Protein AF-A0A392QC87-F1 (afdb_monomer_lite)

Organism: NCBI:txid97028

Radius of gyration: 21.34 Å; chains: 1; bounding box: 52×45×54 Å

Sequence (92 aa):
MDPSTVQQMSYLQITENDQPRVQIKNRLPVVPYDQMFPFLIPEIHPDKAIELQALFDKYKRHEMPGHTFFRLMEDIVGEELISSATAKLLEQ

Structure (mmCIF, N/CA/C/O backbone):
data_AF-A0A392QC87-F1
#
_entry.id   AF-A0A392QC87-F1
#
loop_
_atom_site.group_PDB
_atom_site.id
_atom_site.type_symbol
_atom_site.label_atom_id
_atom_site.label_alt_id
_atom_site.label_comp_id
_atom_site.label_asym_id
_atom_site.label_entity_id
_atom_site.label_seq_id
_atom_site.pdbx_PDB_ins_code
_atom_site.Cartn_x
_atom_site.Cartn_y
_atom_site.Cartn_z
_atom_site.occupancy
_atom_site.B_iso_or_equiv
_atom_site.auth_seq_id
_atom_site.auth_comp_id
_atom_site.auth_asym_id
_atom_site.auth_atom_id
_atom_site.pdbx_PDB_model_num
ATOM 1 N N . MET A 1 1 ? -42.132 -36.349 44.052 1.00 39.66 1 MET A N 1
ATOM 2 C CA . MET A 1 1 ? -41.459 -35.653 45.159 1.00 39.66 1 MET A CA 1
ATOM 3 C C . MET A 1 1 ? -40.097 -36.313 45.307 1.00 39.66 1 MET A C 1
ATOM 5 O O . MET A 1 1 ? -40.067 -37.480 45.655 1.00 39.66 1 MET A O 1
ATOM 9 N N . ASP A 1 2 ? -38.958 -35.775 44.903 1.00 42.50 2 ASP A N 1
ATOM 10 C CA . ASP A 1 2 ? -38.618 -34.529 44.229 1.00 42.50 2 ASP A CA 1
ATOM 11 C C . ASP A 1 2 ? -37.388 -34.797 43.334 1.00 42.50 2 ASP A C 1
ATOM 13 O O . ASP A 1 2 ? -36.610 -35.712 43.619 1.00 42.50 2 ASP A O 1
ATOM 17 N N . PRO A 1 3 ? -37.227 -34.037 42.242 1.00 52.19 3 PRO A N 1
ATOM 18 C CA . PRO A 1 3 ? -36.147 -34.154 41.273 1.00 52.19 3 PRO A CA 1
ATOM 19 C C . PRO A 1 3 ? -34.983 -33.253 41.690 1.00 52.19 3 PRO A C 1
ATOM 21 O O . PRO A 1 3 ? -35.145 -32.040 41.717 1.00 52.19 3 PRO A O 1
ATOM 24 N N . SER A 1 4 ? -33.802 -33.786 42.004 1.00 46.00 4 SER A N 1
ATOM 25 C CA . SER A 1 4 ? -32.602 -32.950 42.1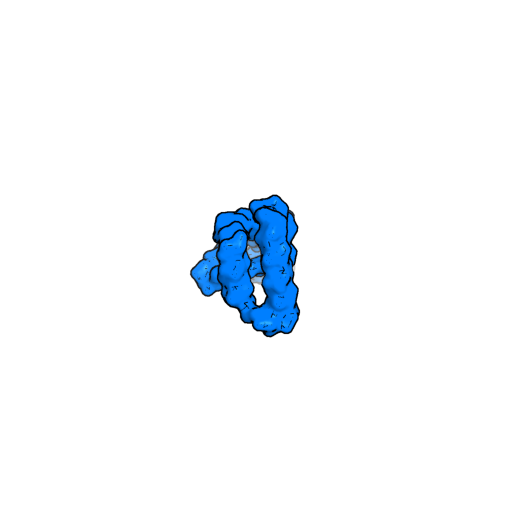73 1.00 46.00 4 SER A CA 1
ATOM 26 C C . SER A 1 4 ? -31.346 -33.797 42.265 1.00 46.00 4 SER A C 1
ATOM 28 O O . SER A 1 4 ? -30.933 -34.216 43.337 1.00 46.00 4 SER A O 1
ATOM 30 N N . THR A 1 5 ? -30.673 -33.986 41.141 1.00 52.62 5 THR A N 1
ATOM 31 C CA . THR A 1 5 ? -29.243 -33.672 41.097 1.00 52.62 5 THR A CA 1
ATOM 32 C C . THR A 1 5 ? -28.967 -33.202 39.682 1.00 52.62 5 THR A C 1
ATOM 34 O O . THR A 1 5 ? -28.549 -33.953 38.804 1.00 52.62 5 THR A O 1
ATOM 37 N N . VAL A 1 6 ? -29.287 -31.929 39.470 1.00 56.84 6 VAL A N 1
ATOM 38 C CA . VAL A 1 6 ? -28.756 -31.104 38.392 1.00 56.84 6 VAL A CA 1
ATOM 39 C C . VAL A 1 6 ? -27.235 -31.021 38.557 1.00 56.84 6 VAL A C 1
ATOM 41 O O . VAL A 1 6 ? -26.676 -30.071 39.091 1.00 56.84 6 VAL A O 1
ATOM 44 N N . GLN A 1 7 ? -26.558 -32.085 38.135 1.00 52.06 7 GLN A N 1
ATOM 45 C CA . GLN A 1 7 ? -25.262 -31.966 37.487 1.00 52.06 7 GLN A CA 1
ATOM 46 C C . GLN A 1 7 ? -25.544 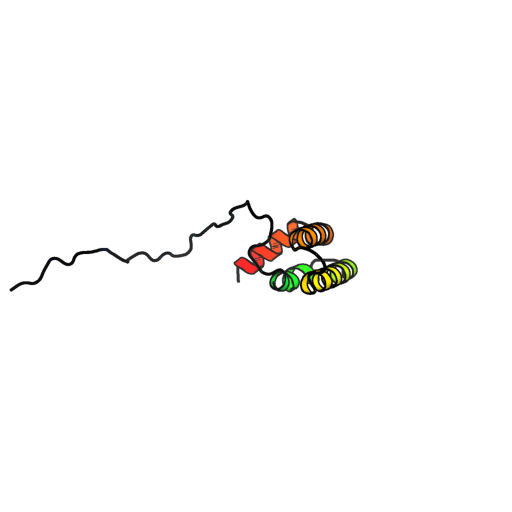-31.256 36.158 1.00 52.06 7 GLN A C 1
ATOM 48 O O . GLN A 1 7 ? -26.472 -31.624 35.453 1.00 52.06 7 GLN A O 1
ATOM 53 N N . GLN A 1 8 ? -24.845 -30.226 35.738 1.00 47.53 8 GLN A N 1
ATOM 54 C CA . GLN A 1 8 ? -23.515 -29.790 36.086 1.00 47.53 8 GLN A CA 1
ATOM 55 C C . GLN A 1 8 ? -23.386 -28.409 35.433 1.00 47.53 8 GLN A C 1
ATOM 57 O O . GLN A 1 8 ? -23.905 -28.188 34.343 1.00 47.53 8 GLN A O 1
ATOM 62 N N . MET A 1 9 ? -22.625 -27.534 36.080 1.00 52.44 9 MET A N 1
ATOM 63 C CA . MET A 1 9 ? -21.805 -26.533 35.398 1.00 52.44 9 MET A CA 1
ATOM 64 C C . MET A 1 9 ? -22.559 -25.379 34.719 1.00 52.44 9 MET A C 1
ATOM 66 O O . MET A 1 9 ? -22.766 -25.333 33.511 1.00 52.44 9 MET A O 1
ATOM 70 N N . SER A 1 10 ? -22.876 -24.378 35.541 1.00 46.62 10 SER A N 1
ATOM 71 C CA . SER A 1 10 ? -22.352 -23.013 35.371 1.00 46.62 10 SER A CA 1
ATOM 72 C C . SER A 1 10 ? -21.655 -22.720 34.029 1.00 46.62 10 SER A C 1
ATOM 74 O O . SER A 1 10 ? -20.430 -22.703 33.954 1.00 46.62 10 SER A O 1
ATOM 76 N N . TYR A 1 11 ? -22.436 -22.397 32.998 1.00 49.56 11 TYR A N 1
ATOM 77 C CA . TYR A 1 11 ? -21.992 -21.579 31.865 1.00 49.56 11 TYR A CA 1
ATOM 78 C C . TYR A 1 11 ? -22.480 -20.139 32.072 1.00 49.56 11 TYR A C 1
ATOM 80 O O . TYR A 1 11 ? -23.227 -19.570 31.283 1.00 49.56 11 TYR A O 1
ATOM 88 N N . LEU A 1 12 ? -22.067 -19.559 33.200 1.00 50.88 12 LEU A N 1
ATOM 89 C CA . LEU A 1 12 ? -22.059 -18.116 33.436 1.00 50.88 12 LEU A CA 1
ATOM 90 C C . LEU A 1 12 ? -20.598 -17.669 33.443 1.00 50.88 12 LEU A C 1
ATOM 92 O O . LEU A 1 12 ? -19.996 -17.414 34.475 1.00 50.88 12 LEU A O 1
ATOM 96 N N . GLN A 1 13 ? -20.033 -17.661 32.245 1.00 43.53 13 GLN A N 1
ATOM 97 C CA . GLN A 1 13 ? -18.965 -16.769 31.812 1.00 43.53 13 GLN A CA 1
ATOM 98 C C . GLN A 1 13 ? -19.080 -16.831 30.285 1.00 43.53 13 GLN A C 1
ATOM 100 O O . GLN A 1 13 ? -18.749 -17.836 29.670 1.00 43.53 13 GLN A O 1
ATOM 105 N N . ILE A 1 14 ? -19.759 -15.894 29.621 1.00 46.25 14 ILE A N 1
ATOM 106 C CA . ILE A 1 14 ? -19.243 -14.537 29.427 1.00 46.25 14 ILE A CA 1
ATOM 107 C C . ILE A 1 14 ? -17.714 -14.606 29.338 1.00 46.25 14 ILE A C 1
ATOM 109 O O . ILE A 1 14 ? -16.998 -14.187 30.237 1.00 46.25 14 ILE A O 1
ATOM 113 N N . THR A 1 15 ? -17.197 -15.212 28.267 1.00 39.25 15 THR A N 1
ATOM 114 C CA . THR A 1 15 ? -15.895 -14.784 27.752 1.00 39.25 15 THR A CA 1
ATOM 115 C C . THR A 1 15 ? -16.166 -13.548 26.912 1.00 39.25 15 THR A C 1
ATOM 117 O O . THR A 1 15 ? -16.227 -13.581 25.684 1.00 39.25 15 THR A O 1
ATOM 120 N N . GLU A 1 16 ? -16.409 -12.456 27.630 1.00 38.62 16 GLU A N 1
ATOM 121 C CA . GLU A 1 16 ? -15.957 -11.153 27.193 1.00 38.62 16 GLU A CA 1
ATOM 122 C C . GLU A 1 16 ? -14.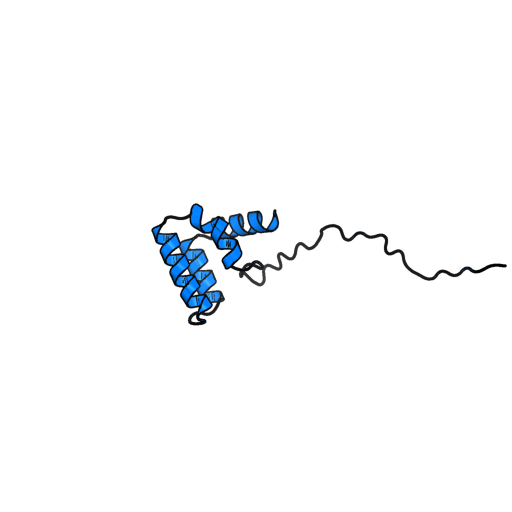461 -11.263 26.888 1.00 38.62 16 GLU A C 1
ATOM 124 O O . GLU A 1 16 ? -13.679 -11.746 27.701 1.00 38.62 16 GLU A O 1
ATOM 129 N N . ASN A 1 17 ? -14.116 -10.902 25.656 1.00 44.69 17 ASN A N 1
ATOM 130 C CA . ASN A 1 17 ? -12.918 -10.147 25.314 1.00 44.69 17 ASN A CA 1
ATOM 131 C C . ASN A 1 17 ? -11.643 -10.448 26.133 1.00 44.69 17 ASN A C 1
ATOM 133 O O . ASN A 1 17 ? -11.152 -9.593 26.855 1.00 44.69 17 ASN A O 1
ATOM 137 N N . ASP A 1 18 ? -11.062 -11.637 25.975 1.00 43.53 18 ASP A N 1
ATOM 138 C CA . ASP A 1 18 ? -9.636 -11.815 26.256 1.00 43.53 18 ASP A CA 1
ATOM 139 C C . ASP A 1 18 ? -9.065 -12.918 25.364 1.00 43.53 18 ASP A C 1
ATOM 141 O O . ASP A 1 18 ? -9.059 -14.110 25.677 1.00 43.53 18 ASP A O 1
ATOM 145 N N . GLN A 1 19 ? -8.605 -12.526 24.180 1.00 37.31 19 GLN A N 1
ATOM 146 C CA . GLN A 1 19 ? -7.486 -13.248 23.601 1.00 37.31 19 GLN A CA 1
ATOM 147 C C . GLN A 1 19 ? -6.442 -12.238 23.135 1.00 37.31 19 GLN A C 1
ATOM 149 O O . GLN A 1 19 ? -6.509 -11.779 21.992 1.00 37.31 19 GLN A O 1
ATOM 154 N N . PRO A 1 20 ? -5.424 -11.938 23.961 1.00 48.03 20 PRO A N 1
ATOM 155 C CA . PRO A 1 20 ? -4.191 -11.342 23.485 1.00 48.03 20 PRO A CA 1
ATOM 156 C C . PRO A 1 20 ? -3.423 -12.424 22.719 1.00 48.03 20 PRO A C 1
ATOM 158 O O . PRO A 1 20 ? -2.404 -12.948 23.157 1.00 48.03 20 PRO A O 1
ATOM 161 N N . ARG A 1 21 ? -3.908 -12.794 21.531 1.00 44.22 21 ARG A N 1
ATOM 162 C CA . ARG A 1 21 ? -3.133 -13.594 20.575 1.00 44.22 21 ARG A CA 1
ATOM 163 C C . ARG A 1 21 ? -2.220 -12.687 19.762 1.00 44.22 21 ARG A C 1
ATOM 165 O O . ARG A 1 21 ? -2.139 -12.801 18.546 1.00 44.22 21 ARG A O 1
ATOM 172 N N . VAL A 1 22 ? -1.448 -11.856 20.457 1.00 49.56 22 VAL A N 1
ATOM 173 C CA . VAL A 1 22 ? -0.143 -11.439 19.947 1.00 49.56 22 VAL A CA 1
ATOM 174 C C . VAL A 1 22 ? 0.826 -12.578 20.275 1.00 49.56 22 VAL A C 1
ATOM 176 O O . VAL A 1 22 ? 1.731 -12.464 21.096 1.00 49.56 22 VAL A O 1
ATOM 179 N N . GLN A 1 23 ? 0.609 -13.743 19.657 1.00 43.12 23 GLN A N 1
ATOM 180 C CA . GLN A 1 23 ? 1.678 -14.726 19.539 1.00 43.12 23 GLN A CA 1
ATOM 181 C C . GLN A 1 23 ? 2.666 -14.151 18.525 1.00 43.12 23 GLN A C 1
ATOM 183 O O . GLN A 1 23 ? 2.533 -14.357 17.319 1.00 43.12 23 GLN A O 1
ATOM 188 N N . ILE A 1 24 ? 3.657 -13.417 19.038 1.00 47.41 24 ILE A N 1
ATOM 189 C CA . ILE A 1 24 ? 4.834 -12.891 18.327 1.00 47.41 24 ILE A CA 1
ATOM 190 C C . ILE A 1 24 ? 5.734 -14.064 17.887 1.00 47.41 24 ILE A C 1
ATOM 192 O O . ILE A 1 24 ? 6.890 -14.198 18.279 1.00 47.41 24 ILE A O 1
ATOM 196 N N . LYS A 1 25 ? 5.186 -14.987 17.099 1.00 44.41 25 LYS A N 1
ATOM 197 C CA . LYS A 1 25 ? 5.938 -16.003 16.352 1.00 44.41 25 LYS A CA 1
ATOM 198 C C . LYS A 1 25 ? 5.629 -15.983 14.863 1.00 44.41 25 LYS A C 1
ATOM 200 O O . LYS A 1 25 ? 6.332 -16.632 14.097 1.00 44.41 25 LYS A O 1
ATOM 205 N N . ASN A 1 26 ? 4.658 -15.179 14.447 1.00 50.06 26 ASN A N 1
ATOM 206 C CA . ASN A 1 26 ? 4.370 -14.928 13.052 1.00 50.06 26 ASN A CA 1
ATOM 207 C C . ASN A 1 26 ? 4.362 -13.409 12.865 1.00 50.06 26 ASN A C 1
ATOM 209 O O . ASN A 1 26 ? 3.386 -12.760 13.211 1.00 50.06 26 ASN A O 1
ATOM 213 N N . ARG A 1 27 ? 5.466 -12.828 12.372 1.00 59.78 27 ARG A N 1
ATOM 214 C CA . ARG A 1 27 ? 5.550 -11.379 12.075 1.00 59.78 27 ARG A CA 1
ATOM 215 C C . ARG A 1 27 ? 4.555 -10.929 11.004 1.00 59.78 27 ARG A C 1
ATOM 217 O O . ARG A 1 27 ? 4.457 -9.746 10.730 1.00 59.78 27 ARG A O 1
ATOM 224 N N . LEU A 1 28 ? 3.858 -11.866 10.363 1.00 62.03 28 LEU A N 1
ATOM 225 C CA . LEU A 1 28 ? 2.837 -11.520 9.395 1.00 62.03 28 LEU A CA 1
ATOM 226 C C . LEU A 1 28 ? 1.586 -11.060 10.148 1.00 62.03 28 LEU A C 1
ATOM 228 O O . LEU A 1 28 ? 1.186 -11.728 11.110 1.00 62.03 28 LEU A O 1
ATOM 232 N N . PRO A 1 29 ? 0.955 -9.968 9.699 1.00 62.38 29 PRO A N 1
ATOM 233 C CA . PRO A 1 29 ? -0.294 -9.507 10.265 1.00 62.38 29 PRO A CA 1
ATOM 234 C C . PRO A 1 29 ? -1.323 -10.638 10.217 1.00 62.38 29 PRO A C 1
ATOM 236 O O . PRO A 1 29 ? -1.436 -11.369 9.234 1.00 62.38 29 PRO A O 1
ATOM 239 N N . VAL A 1 30 ? -2.070 -10.785 11.311 1.00 68.06 30 VAL A N 1
ATOM 240 C CA . VAL A 1 30 ? -3.220 -11.703 11.389 1.00 68.06 30 VAL A CA 1
ATOM 241 C C . VAL A 1 30 ? -4.346 -11.224 10.463 1.00 68.06 30 VAL A C 1
ATOM 243 O O . VAL A 1 30 ? -5.200 -12.006 10.051 1.00 68.06 30 VAL A O 1
ATOM 246 N N . VAL A 1 31 ? -4.325 -9.936 10.119 1.00 74.12 31 VAL A N 1
ATOM 247 C CA . VAL A 1 31 ? -5.288 -9.278 9.246 1.00 74.12 31 VAL A CA 1
ATOM 248 C C . VAL A 1 31 ? -4.892 -9.407 7.766 1.00 74.12 31 VAL A C 1
ATOM 250 O O . VAL A 1 31 ? -3.702 -9.366 7.440 1.00 74.12 31 VAL A O 1
ATOM 253 N N . PRO A 1 32 ? -5.864 -9.549 6.845 1.00 83.00 32 PRO A N 1
ATOM 254 C CA . PRO A 1 32 ? -5.598 -9.538 5.412 1.00 83.00 32 PRO A CA 1
ATOM 255 C C . PRO A 1 32 ? -4.938 -8.225 4.985 1.00 83.00 32 PRO A C 1
ATOM 257 O O . PRO A 1 32 ? -5.432 -7.149 5.317 1.00 83.00 32 PRO A O 1
ATOM 260 N N . TYR A 1 33 ? -3.881 -8.306 4.173 1.00 83.94 33 TYR A N 1
ATOM 261 C CA . TYR A 1 33 ? -3.175 -7.120 3.677 1.00 83.94 33 TYR A CA 1
ATOM 262 C C . TYR A 1 33 ? -4.113 -6.120 2.988 1.00 83.94 33 TYR A C 1
ATOM 264 O O . TYR A 1 33 ? -4.018 -4.933 3.253 1.00 83.94 33 TYR A O 1
ATOM 272 N N . ASP A 1 34 ? -5.076 -6.595 2.192 1.00 85.62 34 ASP A N 1
ATOM 273 C CA . ASP A 1 34 ? -6.070 -5.764 1.488 1.00 85.62 34 ASP A CA 1
ATOM 274 C C . ASP A 1 34 ? -6.847 -4.831 2.443 1.00 85.62 34 ASP A C 1
ATOM 276 O O . ASP A 1 34 ? -7.091 -3.670 2.130 1.00 85.62 34 ASP A O 1
ATOM 280 N N . GLN A 1 35 ? -7.144 -5.298 3.664 1.00 86.88 35 GLN A N 1
ATOM 281 C CA . GLN A 1 35 ? -7.834 -4.503 4.687 1.00 86.88 35 GLN A CA 1
ATOM 282 C C . GLN A 1 35 ? -6.930 -3.467 5.365 1.00 86.88 35 GLN A C 1
ATOM 284 O O . GLN A 1 35 ? -7.433 -2.502 5.933 1.00 86.88 35 GLN A O 1
ATOM 289 N N . MET A 1 36 ? -5.606 -3.629 5.296 1.00 86.44 36 MET A N 1
ATOM 290 C CA . MET A 1 36 ? -4.652 -2.653 5.832 1.00 86.44 36 MET A CA 1
ATOM 291 C C . MET A 1 36 ? -4.447 -1.470 4.881 1.00 86.44 36 MET A C 1
ATOM 293 O O . MET A 1 36 ? -4.219 -0.350 5.330 1.00 86.44 36 MET A O 1
ATOM 297 N N . PHE A 1 3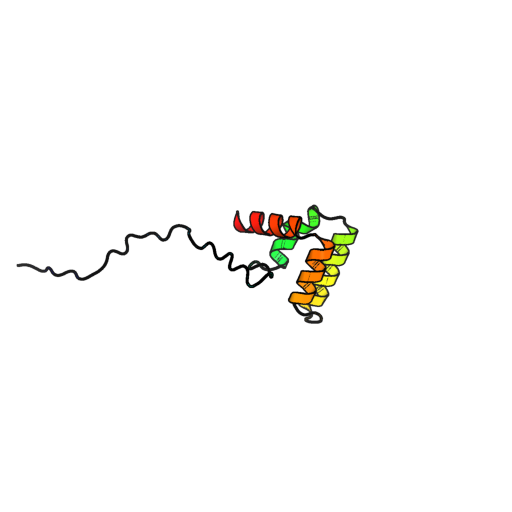7 ? -4.550 -1.693 3.568 1.00 88.62 37 PHE A N 1
ATOM 298 C CA . PHE A 1 37 ? -4.308 -0.679 2.533 1.00 88.62 37 PHE A CA 1
ATOM 299 C C . PHE A 1 37 ? -5.076 0.635 2.741 1.00 88.62 37 PHE A C 1
ATOM 301 O O . PHE A 1 37 ? -4.431 1.679 2.647 1.00 88.62 37 PHE A O 1
ATOM 308 N N . PRO A 1 38 ? -6.382 0.659 3.078 1.00 89.81 38 PRO A N 1
ATOM 309 C CA . PRO A 1 38 ? -7.093 1.921 3.308 1.00 89.81 38 PRO A CA 1
ATOM 310 C C . PRO A 1 38 ? -6.511 2.773 4.447 1.00 89.81 38 PRO A C 1
ATOM 312 O O . PRO A 1 38 ? -6.716 3.983 4.448 1.00 89.81 38 PRO A O 1
ATOM 315 N N . PHE A 1 39 ? -5.772 2.175 5.384 1.00 88.94 39 PHE A N 1
ATOM 316 C CA . PHE A 1 39 ? -5.099 2.890 6.472 1.00 88.94 39 PHE A CA 1
ATOM 317 C C . PHE A 1 39 ? -3.647 3.255 6.141 1.00 88.94 39 PHE A C 1
ATOM 319 O O . PHE A 1 39 ? -3.123 4.202 6.712 1.00 88.94 39 PHE A O 1
ATOM 326 N N . LEU A 1 40 ? -2.998 2.519 5.233 1.00 89.88 40 LEU A N 1
ATOM 327 C CA . LEU A 1 40 ? -1.591 2.721 4.867 1.00 89.88 40 LEU A CA 1
ATOM 328 C C . LEU A 1 40 ? -1.418 3.700 3.702 1.00 89.88 40 LEU A C 1
ATOM 330 O O . LEU A 1 40 ? -0.570 4.581 3.758 1.00 89.88 40 LEU A O 1
ATOM 334 N N . ILE A 1 41 ? -2.229 3.555 2.649 1.00 89.25 41 ILE A N 1
ATOM 335 C CA . ILE A 1 41 ? -2.157 4.359 1.422 1.00 89.25 41 ILE A CA 1
ATOM 336 C C . ILE A 1 41 ? -2.250 5.878 1.675 1.00 89.25 41 ILE A C 1
ATOM 338 O O . ILE A 1 41 ? -1.467 6.595 1.053 1.00 89.25 41 ILE A O 1
ATOM 342 N N . PRO A 1 42 ? -3.139 6.406 2.546 1.00 90.81 42 PRO A N 1
ATOM 343 C CA . PRO A 1 42 ? -3.195 7.851 2.792 1.00 90.81 42 PRO A CA 1
ATOM 344 C C . PRO A 1 42 ? -2.008 8.395 3.603 1.00 90.81 42 PRO A C 1
ATOM 346 O O . PRO A 1 42 ? -1.736 9.590 3.526 1.00 90.81 42 PRO A O 1
ATOM 349 N N . GLU A 1 43 ? -1.300 7.544 4.351 1.00 89.94 43 GLU A N 1
ATOM 350 C CA . GLU A 1 43 ? -0.207 7.948 5.250 1.00 89.94 43 GLU A CA 1
ATOM 351 C C . GLU A 1 43 ? 1.173 7.920 4.565 1.00 89.94 43 GLU A C 1
ATOM 353 O O . GLU A 1 43 ? 2.158 8.398 5.127 1.00 89.94 43 GLU A O 1
ATOM 358 N N . ILE A 1 44 ? 1.264 7.371 3.348 1.00 91.56 44 ILE A N 1
ATOM 359 C CA . ILE A 1 44 ? 2.513 7.257 2.584 1.00 91.56 44 ILE A CA 1
ATOM 360 C C . ILE A 1 44 ? 2.521 8.166 1.355 1.00 91.56 44 ILE A C 1
ATOM 362 O O . ILE A 1 44 ? 1.489 8.579 0.829 1.00 91.56 44 ILE A O 1
ATOM 366 N N . HIS A 1 45 ? 3.720 8.452 0.845 1.00 93.31 45 HIS A N 1
ATOM 367 C CA . HIS A 1 45 ? 3.874 9.201 -0.399 1.00 93.31 45 HIS A CA 1
ATOM 368 C C . HIS A 1 45 ? 3.183 8.494 -1.582 1.00 93.31 45 HIS A C 1
ATOM 370 O O . HIS A 1 45 ? 3.231 7.266 -1.672 1.00 93.31 45 HIS A O 1
ATOM 376 N N . PRO A 1 46 ? 2.621 9.244 -2.548 1.00 90.94 46 PRO A N 1
ATOM 377 C CA . PRO A 1 46 ? 1.914 8.665 -3.693 1.00 90.94 46 PRO A CA 1
ATOM 378 C C . PRO A 1 46 ? 2.778 7.697 -4.519 1.00 90.94 46 PRO A C 1
ATOM 380 O O . PRO A 1 46 ? 2.289 6.646 -4.920 1.00 90.94 46 PRO A O 1
ATOM 383 N N . ASP A 1 47 ? 4.072 7.978 -4.707 1.00 92.88 47 ASP A N 1
ATOM 384 C CA . ASP A 1 47 ? 5.013 7.039 -5.344 1.00 92.88 47 ASP A CA 1
ATOM 385 C C . ASP A 1 47 ? 5.127 5.710 -4.581 1.00 92.88 47 ASP A C 1
ATOM 387 O O . ASP A 1 47 ? 5.105 4.633 -5.177 1.00 92.88 47 ASP A O 1
ATOM 391 N N . LYS A 1 48 ? 5.187 5.775 -3.246 1.00 91.94 48 LYS A N 1
ATOM 392 C CA . LYS A 1 48 ? 5.263 4.598 -2.370 1.00 91.94 48 LYS A CA 1
ATOM 393 C C . LYS A 1 48 ? 3.959 3.803 -2.384 1.00 91.94 48 LYS A C 1
ATOM 395 O O . LYS A 1 48 ? 3.996 2.576 -2.381 1.00 91.94 48 LYS A O 1
ATOM 400 N N . ALA A 1 49 ? 2.815 4.480 -2.476 1.00 92.00 49 ALA A N 1
ATOM 401 C CA . ALA A 1 49 ? 1.518 3.838 -2.664 1.00 92.00 49 ALA A CA 1
ATOM 402 C C . ALA A 1 49 ? 1.428 3.091 -4.002 1.00 92.00 49 ALA A C 1
ATOM 404 O O . ALA A 1 49 ? 0.963 1.951 -4.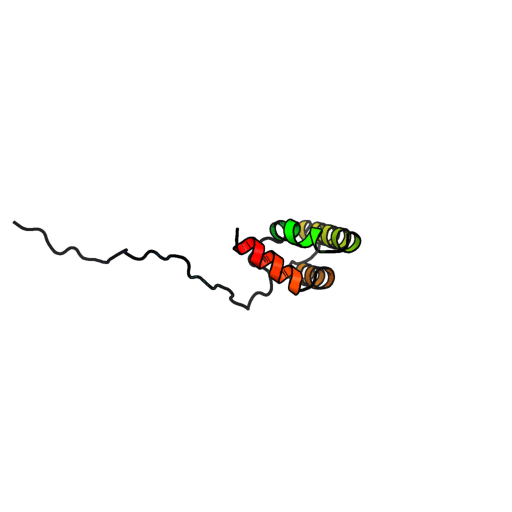032 1.00 92.00 49 ALA A O 1
ATOM 405 N N . ILE A 1 50 ? 1.920 3.687 -5.094 1.00 93.44 50 ILE A N 1
ATOM 406 C CA . ILE A 1 50 ? 1.982 3.028 -6.408 1.00 93.44 50 ILE A CA 1
ATOM 407 C C . ILE A 1 50 ? 2.894 1.792 -6.346 1.00 93.44 50 ILE A C 1
ATOM 409 O O . ILE A 1 50 ? 2.514 0.721 -6.828 1.00 93.44 50 ILE A O 1
ATOM 413 N N . GLU A 1 51 ? 4.066 1.912 -5.716 1.00 94.19 51 GLU A N 1
ATOM 414 C CA . GLU A 1 51 ? 5.015 0.808 -5.521 1.00 94.19 51 GLU A CA 1
ATOM 415 C C . GLU A 1 51 ? 4.396 -0.341 -4.704 1.00 94.19 51 GLU A C 1
ATOM 417 O O . GLU A 1 51 ? 4.429 -1.500 -5.132 1.00 94.19 51 GLU A O 1
ATOM 422 N N . LEU A 1 52 ? 3.744 -0.024 -3.580 1.00 93.19 52 LEU A N 1
ATOM 423 C CA . LEU A 1 52 ? 3.035 -0.991 -2.740 1.00 93.19 52 LEU A CA 1
ATOM 424 C C . LEU A 1 52 ? 1.902 -1.693 -3.503 1.00 93.19 52 LEU A C 1
ATOM 426 O O . LEU A 1 52 ? 1.748 -2.913 -3.403 1.00 93.19 52 LEU A O 1
ATOM 430 N N . GLN A 1 53 ? 1.129 -0.947 -4.295 1.00 92.69 53 GLN A N 1
ATOM 431 C CA . GLN A 1 53 ? 0.035 -1.498 -5.096 1.00 92.69 53 GLN A CA 1
ATOM 432 C C . GLN A 1 53 ? 0.555 -2.480 -6.156 1.00 92.69 53 GLN A C 1
ATOM 434 O O . GLN A 1 53 ? -0.009 -3.566 -6.314 1.00 92.69 53 GLN A O 1
ATOM 439 N N . ALA A 1 54 ? 1.654 -2.143 -6.837 1.00 93.88 54 ALA A N 1
ATOM 440 C CA . ALA A 1 54 ? 2.293 -3.019 -7.817 1.00 93.88 54 ALA A CA 1
ATOM 441 C C . ALA A 1 54 ? 2.869 -4.293 -7.173 1.00 93.88 54 ALA A C 1
ATOM 443 O O . ALA A 1 54 ? 2.776 -5.381 -7.747 1.00 93.88 54 ALA A O 1
ATOM 444 N N . LEU A 1 55 ? 3.441 -4.188 -5.971 1.00 93.19 55 LEU A N 1
ATOM 445 C CA . LEU A 1 55 ? 3.894 -5.353 -5.205 1.00 93.19 55 LEU A CA 1
ATOM 446 C C . LEU A 1 55 ? 2.737 -6.255 -4.783 1.00 93.19 55 LEU A C 1
ATOM 448 O O . LEU A 1 55 ? 2.855 -7.480 -4.848 1.00 93.19 55 LEU A O 1
ATOM 452 N N . PHE A 1 56 ? 1.617 -5.665 -4.378 1.00 91.69 56 PHE A N 1
ATOM 453 C CA . PHE A 1 56 ? 0.437 -6.419 -3.982 1.00 91.69 56 PHE A CA 1
ATOM 454 C C . PHE A 1 56 ? -0.192 -7.172 -5.154 1.00 91.69 56 PHE A C 1
ATOM 456 O O . PHE A 1 56 ? -0.602 -8.318 -4.989 1.00 91.69 56 PHE A O 1
ATOM 463 N N . ASP A 1 57 ? -0.198 -6.583 -6.350 1.00 93.50 57 ASP A N 1
ATOM 464 C CA . ASP A 1 57 ? -0.646 -7.268 -7.566 1.00 93.50 57 ASP A CA 1
ATOM 465 C C . ASP A 1 57 ? 0.209 -8.516 -7.859 1.00 93.50 57 ASP A C 1
ATOM 467 O O . ASP A 1 57 ? -0.333 -9.604 -8.062 1.00 93.50 57 ASP A O 1
ATOM 471 N N . LYS A 1 58 ? 1.542 -8.405 -7.749 1.00 93.44 58 LYS A N 1
ATOM 472 C CA . LYS A 1 58 ? 2.469 -9.550 -7.869 1.00 93.44 58 LYS A CA 1
ATOM 473 C C . LYS A 1 58 ? 2.214 -10.621 -6.806 1.00 93.44 58 LYS A C 1
ATOM 475 O O . LYS A 1 58 ? 2.232 -11.816 -7.101 1.00 93.44 58 LYS A O 1
ATOM 480 N N . TYR A 1 59 ? 1.951 -10.206 -5.566 1.00 90.44 59 TYR A N 1
ATOM 481 C CA . TYR A 1 59 ? 1.576 -11.119 -4.484 1.00 90.44 59 TYR A CA 1
ATOM 482 C C . TYR A 1 59 ? 0.258 -11.853 -4.788 1.00 90.44 59 TYR A C 1
ATOM 484 O O . TYR A 1 59 ? 0.202 -13.077 -4.666 1.00 90.44 59 TYR A O 1
ATOM 492 N N . LYS A 1 60 ? -0.778 -11.148 -5.266 1.00 89.94 60 LYS A N 1
ATOM 493 C CA . LYS A 1 60 ? -2.071 -11.749 -5.652 1.00 89.94 60 LYS A CA 1
ATOM 494 C C . LYS A 1 60 ? -1.957 -12.716 -6.827 1.00 89.94 60 LYS A C 1
ATOM 496 O O . LYS A 1 60 ? -2.712 -13.681 -6.891 1.00 89.94 60 LYS A O 1
ATOM 501 N N . ARG A 1 61 ? -1.010 -12.485 -7.735 1.00 93.94 61 ARG A N 1
ATOM 502 C CA . ARG A 1 61 ? -0.680 -13.395 -8.845 1.00 93.94 61 ARG A CA 1
ATOM 503 C C . ARG A 1 61 ? 0.174 -14.591 -8.419 1.00 93.94 61 ARG A C 1
ATOM 505 O O . ARG A 1 61 ? 0.542 -15.396 -9.268 1.00 93.94 61 ARG A O 1
ATOM 512 N N . HIS A 1 62 ? 0.483 -14.722 -7.126 1.00 89.88 62 HIS A N 1
ATOM 513 C CA . HIS A 1 62 ? 1.373 -15.747 -6.575 1.00 89.88 62 HIS A CA 1
ATOM 514 C C . HIS A 1 62 ? 2.796 -15.716 -7.163 1.00 89.88 62 HIS A C 1
ATOM 516 O O . HIS A 1 62 ? 3.529 -16.699 -7.071 1.00 89.88 62 HIS A O 1
ATOM 522 N N . GLU A 1 63 ? 3.223 -14.579 -7.720 1.00 92.00 63 GLU A N 1
ATOM 523 C CA . GLU A 1 63 ? 4.586 -14.383 -8.236 1.00 92.00 63 GLU A CA 1
ATOM 524 C C . GLU A 1 63 ? 5.599 -14.170 -7.101 1.00 92.00 63 GLU A C 1
ATOM 526 O O . GLU A 1 63 ? 6.810 -14.240 -7.306 1.00 92.00 63 GLU A O 1
ATOM 531 N N . MET A 1 64 ? 5.106 -13.904 -5.888 1.00 90.25 64 MET A N 1
ATOM 532 C CA . MET A 1 64 ? 5.906 -13.616 -4.708 1.00 90.25 64 MET A CA 1
ATOM 533 C C . MET A 1 64 ? 5.309 -14.286 -3.465 1.00 90.25 64 MET A C 1
ATOM 535 O O . MET A 1 64 ? 4.101 -14.188 -3.236 1.00 90.25 64 MET A O 1
ATOM 539 N N . PRO A 1 65 ? 6.129 -14.921 -2.609 1.00 89.31 65 PRO A N 1
ATOM 540 C CA . PRO A 1 65 ? 5.636 -15.483 -1.362 1.00 89.31 65 PRO A CA 1
ATOM 541 C C . PRO A 1 65 ? 5.317 -14.378 -0.340 1.00 89.31 65 PRO A C 1
ATOM 543 O O . PRO A 1 65 ? 5.992 -13.350 -0.275 1.00 89.31 65 PRO A O 1
ATOM 546 N N . GLY A 1 66 ? 4.316 -14.615 0.515 1.00 85.62 66 GLY A N 1
ATOM 547 C CA . GLY A 1 66 ? 3.802 -13.606 1.455 1.00 85.62 66 GLY A CA 1
ATOM 548 C C . GLY A 1 66 ? 4.843 -13.029 2.420 1.00 85.62 66 GLY A C 1
ATOM 549 O O . GLY A 1 66 ? 4.784 -11.852 2.748 1.00 85.62 66 GLY A O 1
ATOM 550 N N . HIS A 1 67 ? 5.853 -13.809 2.817 1.00 86.25 67 HIS A N 1
ATOM 551 C CA . HIS A 1 67 ? 6.942 -13.307 3.663 1.00 86.25 67 HIS A CA 1
ATOM 552 C C . HIS A 1 67 ? 7.849 -12.301 2.934 1.00 86.25 67 HIS A C 1
ATOM 554 O O . HIS A 1 67 ? 8.343 -11.360 3.552 1.00 86.25 67 HIS A O 1
ATOM 560 N N . THR A 1 68 ? 8.071 -12.487 1.627 1.00 91.06 68 THR A N 1
ATOM 561 C CA . THR A 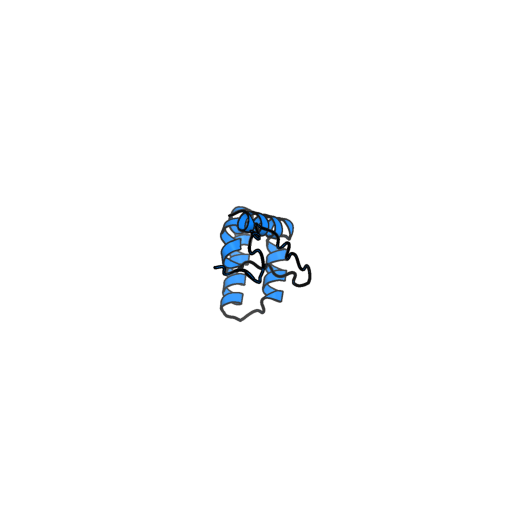1 68 ? 8.821 -11.536 0.796 1.00 91.06 68 THR A CA 1
ATOM 562 C C . THR A 1 68 ? 7.995 -10.282 0.569 1.00 91.06 68 THR A C 1
ATOM 564 O O . THR A 1 68 ? 8.525 -9.187 0.725 1.00 91.06 68 THR A O 1
ATOM 567 N N . PHE A 1 69 ? 6.699 -10.440 0.284 1.00 91.19 69 PHE A N 1
ATOM 568 C CA . PHE A 1 69 ? 5.778 -9.312 0.171 1.00 91.19 69 PHE A CA 1
ATOM 569 C C . PHE A 1 69 ? 5.762 -8.483 1.457 1.00 91.19 69 PHE A C 1
ATOM 571 O O . PHE A 1 69 ? 5.974 -7.278 1.398 1.00 91.19 69 PHE A O 1
ATOM 578 N N . PHE A 1 70 ? 5.602 -9.128 2.615 1.00 88.81 70 PHE A N 1
ATOM 579 C CA . PHE A 1 70 ? 5.567 -8.440 3.903 1.00 88.81 70 PHE A CA 1
ATOM 580 C C . PHE A 1 70 ? 6.855 -7.660 4.184 1.00 88.81 70 PHE A C 1
ATOM 582 O O . PHE A 1 70 ? 6.779 -6.505 4.579 1.00 88.81 70 PHE A O 1
ATOM 589 N N . ARG A 1 71 ? 8.031 -8.243 3.909 1.00 91.38 71 ARG A N 1
ATOM 590 C CA . ARG A 1 71 ? 9.311 -7.533 4.066 1.00 91.38 71 ARG A CA 1
ATOM 591 C C . ARG A 1 71 ? 9.390 -6.280 3.188 1.00 91.38 71 ARG A C 1
ATOM 593 O O . ARG A 1 71 ? 9.875 -5.256 3.643 1.00 91.38 71 ARG A O 1
ATOM 600 N N . LEU A 1 72 ? 8.948 -6.366 1.932 1.00 93.00 72 LEU A N 1
ATOM 601 C CA . LEU A 1 72 ? 8.966 -5.218 1.018 1.00 93.00 72 LEU A CA 1
ATOM 602 C C . LEU A 1 72 ? 7.927 -4.166 1.416 1.00 93.00 72 LEU A C 1
ATOM 604 O O . LEU A 1 72 ? 8.202 -2.976 1.357 1.00 93.00 72 LEU A O 1
ATOM 608 N N . MET A 1 73 ? 6.750 -4.596 1.862 1.00 91.06 73 MET A N 1
ATOM 609 C CA . MET A 1 73 ? 5.733 -3.706 2.414 1.00 91.06 73 MET A CA 1
ATOM 610 C C . MET A 1 73 ? 6.255 -2.968 3.659 1.00 91.06 73 MET A C 1
ATOM 612 O O . MET A 1 73 ? 6.051 -1.764 3.773 1.00 91.06 73 MET A O 1
ATOM 616 N N . GLU A 1 74 ? 6.958 -3.661 4.557 1.00 91.00 74 GLU A N 1
ATOM 617 C CA . GLU A 1 74 ? 7.612 -3.073 5.735 1.00 91.00 74 GLU A CA 1
ATOM 618 C C . GLU A 1 74 ? 8.700 -2.062 5.353 1.00 91.00 74 GLU A C 1
ATOM 620 O O . GLU A 1 74 ? 8.772 -1.006 5.968 1.00 91.00 74 GLU A O 1
ATOM 625 N N . ASP A 1 75 ? 9.482 -2.318 4.303 1.00 93.06 75 ASP A N 1
ATOM 626 C CA . ASP A 1 75 ? 10.495 -1.378 3.794 1.00 93.06 75 ASP A CA 1
ATOM 627 C C . ASP A 1 75 ? 9.880 -0.100 3.184 1.00 93.06 75 ASP A C 1
ATOM 629 O O . ASP A 1 75 ? 10.409 0.999 3.344 1.00 93.06 75 ASP A O 1
ATOM 633 N N . ILE A 1 76 ? 8.729 -0.227 2.515 1.00 91.81 76 ILE A N 1
ATOM 634 C CA . ILE A 1 76 ? 8.044 0.887 1.838 1.00 91.81 76 ILE A CA 1
ATOM 635 C C . ILE A 1 76 ? 7.275 1.765 2.813 1.00 91.81 76 ILE A C 1
ATOM 637 O O . ILE A 1 76 ? 7.292 2.991 2.689 1.00 91.81 76 ILE A O 1
ATOM 641 N N . VAL A 1 77 ? 6.541 1.125 3.719 1.00 91.31 77 VAL A N 1
ATOM 642 C CA . VAL A 1 77 ? 5.561 1.783 4.584 1.00 91.31 77 VAL A CA 1
ATOM 643 C C . VAL A 1 77 ? 6.127 2.023 5.983 1.00 91.31 77 VAL A C 1
ATOM 645 O O . VAL A 1 77 ? 5.756 2.985 6.643 1.00 91.31 77 VAL A O 1
ATOM 648 N N . GLY A 1 78 ? 7.059 1.188 6.431 1.00 90.81 78 GLY A N 1
ATOM 649 C CA . GLY A 1 78 ? 7.601 1.225 7.782 1.00 90.81 78 GLY A CA 1
ATOM 650 C C . GLY A 1 78 ? 6.763 0.425 8.781 1.00 90.81 78 GLY A C 1
ATOM 651 O O . GLY A 1 78 ? 5.533 0.365 8.709 1.00 90.81 78 GLY A O 1
ATOM 652 N N . GLU A 1 79 ? 7.448 -0.170 9.759 1.00 89.44 79 GLU A N 1
ATOM 653 C CA . GLU A 1 79 ? 6.829 -0.953 10.838 1.00 89.44 79 GLU A CA 1
ATOM 654 C C . GLU A 1 79 ? 5.819 -0.123 11.654 1.00 89.44 79 GLU A C 1
ATOM 656 O O . GLU A 1 79 ? 4.762 -0.631 12.026 1.00 89.44 79 GLU A O 1
ATOM 661 N N . GLU A 1 80 ? 6.100 1.166 11.881 1.00 90.19 80 GLU A N 1
ATOM 662 C CA . GLU A 1 80 ? 5.230 2.067 12.652 1.00 90.19 80 GLU A CA 1
ATOM 663 C C . GLU A 1 80 ? 3.842 2.214 12.013 1.00 90.19 80 GLU A C 1
ATOM 665 O O . GLU A 1 80 ? 2.822 2.039 12.686 1.00 90.19 80 GLU A O 1
ATOM 670 N N . LEU A 1 81 ? 3.787 2.458 10.700 1.00 90.31 81 LEU A N 1
ATOM 671 C CA . LEU A 1 81 ? 2.526 2.588 9.972 1.00 90.31 81 LEU A CA 1
ATOM 672 C C . LEU A 1 81 ? 1.787 1.249 9.876 1.00 90.31 81 LEU A C 1
ATOM 674 O O . LEU A 1 81 ? 0.565 1.215 10.016 1.00 90.31 81 LEU A O 1
ATOM 678 N N . ILE A 1 82 ? 2.505 0.133 9.718 1.00 89.69 82 ILE A N 1
ATOM 679 C CA . ILE A 1 82 ? 1.919 -1.218 9.735 1.00 89.69 82 ILE A CA 1
ATOM 680 C C . ILE A 1 82 ? 1.281 -1.522 11.095 1.00 89.69 82 ILE A C 1
ATOM 682 O O . ILE A 1 82 ? 0.153 -2.023 11.152 1.00 89.69 82 ILE A O 1
ATOM 686 N N . SER A 1 83 ? 1.974 -1.196 12.185 1.00 88.69 83 SER A N 1
ATOM 687 C CA . SER A 1 83 ? 1.471 -1.351 13.550 1.00 88.69 83 SER A CA 1
ATOM 688 C C . SER A 1 83 ? 0.237 -0.475 13.788 1.00 88.69 83 SER A C 1
ATOM 690 O O . SER A 1 83 ? -0.803 -0.980 14.214 1.00 88.69 83 SER A O 1
ATOM 692 N N . SER A 1 84 ? 0.302 0.804 13.403 1.00 89.62 84 SER A N 1
ATOM 693 C CA . SER A 1 84 ? -0.806 1.766 13.502 1.00 89.62 84 SER A CA 1
ATOM 694 C C . SER A 1 84 ? -2.041 1.321 12.711 1.00 89.62 84 SER A C 1
ATOM 696 O O . SER A 1 84 ? -3.148 1.300 13.247 1.00 89.62 84 SER A O 1
ATOM 698 N N . ALA A 1 85 ? -1.868 0.884 11.461 1.00 88.50 85 ALA A N 1
ATOM 699 C CA . ALA A 1 85 ? -2.957 0.360 10.638 1.00 88.50 85 ALA A CA 1
ATOM 700 C C . ALA A 1 85 ? -3.578 -0.910 11.233 1.00 88.50 85 ALA A C 1
ATOM 702 O O . ALA A 1 85 ? -4.796 -1.073 11.206 1.00 88.50 85 ALA A O 1
ATOM 703 N N . THR A 1 86 ? -2.755 -1.798 11.797 1.00 86.19 86 THR A N 1
ATOM 704 C CA . THR A 1 86 ? -3.243 -3.017 12.453 1.00 86.19 86 THR A CA 1
ATOM 705 C C . THR A 1 86 ? -4.049 -2.680 13.705 1.00 86.19 86 THR A C 1
ATOM 707 O O . THR A 1 86 ? -5.127 -3.236 13.886 1.00 86.19 86 THR A O 1
ATOM 710 N N . ALA A 1 87 ? -3.574 -1.748 14.537 1.00 87.00 87 ALA A N 1
ATOM 711 C CA . ALA A 1 87 ? -4.302 -1.276 15.714 1.00 87.00 87 ALA A CA 1
ATOM 712 C C . ALA A 1 87 ? -5.656 -0.664 15.321 1.00 87.00 87 ALA A C 1
ATOM 714 O O . ALA A 1 87 ? -6.690 -1.133 15.787 1.00 87.00 87 ALA A O 1
ATOM 715 N N . LYS A 1 88 ? -5.661 0.267 14.356 1.00 85.38 88 LYS A N 1
ATOM 716 C CA . LYS A 1 88 ? -6.883 0.905 13.838 1.00 85.38 88 LYS A CA 1
ATOM 717 C C . LYS A 1 88 ? -7.900 -0.091 13.283 1.00 85.38 88 LYS A C 1
ATOM 719 O O . LYS A 1 88 ? -9.097 0.159 13.388 1.00 85.38 88 LYS A O 1
ATOM 724 N N . LEU A 1 89 ? -7.435 -1.187 12.681 1.00 83.56 89 LEU A N 1
ATOM 725 C CA . LEU A 1 89 ? -8.290 -2.249 12.149 1.00 83.56 89 LEU A CA 1
ATOM 726 C C . LEU A 1 89 ? -8.844 -3.167 13.248 1.00 83.56 89 LEU A C 1
ATOM 728 O O . LEU A 1 89 ? -9.956 -3.663 13.111 1.00 83.56 89 LEU A O 1
ATOM 732 N N . LEU A 1 90 ? -8.089 -3.398 14.325 1.00 81.56 90 LEU A N 1
ATOM 733 C CA . LEU A 1 90 ? -8.551 -4.158 15.493 1.00 81.56 90 LEU A CA 1
ATOM 734 C C . LEU A 1 90 ? -9.508 -3.351 16.386 1.00 81.56 90 LEU A C 1
ATOM 736 O O . LEU A 1 90 ? -10.259 -3.949 17.149 1.00 81.56 90 LEU A O 1
ATOM 740 N N . GLU A 1 91 ? -9.470 -2.021 16.295 1.00 78.75 91 GLU A N 1
ATOM 741 C CA . GLU A 1 91 ? -10.383 -1.096 16.979 1.00 78.75 91 GLU A CA 1
ATOM 742 C C . GLU A 1 91 ? -11.719 -0.866 16.235 1.00 78.75 91 GLU A C 1
ATOM 744 O O . GLU A 1 91 ? -12.560 -0.122 16.741 1.00 78.75 91 GLU A O 1
ATOM 749 N N . GLN A 1 92 ? -11.923 -1.468 15.050 1.00 59.16 92 GLN A N 1
ATOM 750 C CA . GLN A 1 92 ? -13.206 -1.445 14.317 1.00 59.16 92 GLN A CA 1
ATOM 751 C C . GLN A 1 92 ? -14.221 -2.426 14.914 1.00 59.16 92 GLN A C 1
ATOM 753 O O . GLN A 1 92 ? -15.411 -2.044 14.993 1.00 59.16 92 GLN A O 1
#

InterPro domains:
  IPR022003 RST domain [PF12174] (27-89)
  IPR022003 RST domain [PS51879] (24-92)

pLDDT: mean 75.87, std 19.84, range [37.31, 94.19]

Foldseek 3Di:
DDDDDPDDDDPPDDPDDDDPPPPVPDPDQPDDPVQLLVQQCVVADVVLNVVLVVLVVCVVVVVDDPVVNVVVNCVSRNPVSVVVSSVVSVVD

Secondary structure (DSSP, 8-state):
----------------S------TT--S-SS-HHHHHHHHGGGS-HHHHHHHHHHHHHHHTTSS-HHHHHHHHHHHH-HHHHHHHHHHHHT-